Protein AF-A0A3C0NR07-F1 (afdb_monomer_lite)

Foldseek 3Di:
DADDDDPVLVPDPPSVLSQCQLLCWQLQNHFFDPVQVVVVVVCCPDPVVVVDPPDDDDPGSRNVVTDGDDRD

Radius of gyration: 13.88 Å; chains: 1; bounding box: 35×18×36 Å

Structure (mmCIF, N/CA/C/O backbone):
data_AF-A0A3C0NR07-F1
#
_entry.id   AF-A0A3C0NR07-F1
#
loop_
_atom_site.group_PDB
_atom_site.id
_atom_site.type_symbol
_atom_site.label_atom_id
_atom_site.label_alt_id
_atom_site.label_comp_id
_atom_site.label_asym_id
_atom_site.label_entity_id
_atom_site.label_seq_id
_atom_site.pdbx_PDB_ins_code
_atom_site.Cartn_x
_atom_site.Cartn_y
_atom_site.Cartn_z
_atom_site.occupancy
_atom_site.B_iso_or_equiv
_atom_site.auth_seq_id
_atom_site.auth_comp_id
_atom_site.auth_asym_id
_atom_site.auth_atom_id
_atom_site.pdbx_PDB_model_num
ATOM 1 N N . ALA A 1 1 ? -0.387 -3.972 -2.456 1.00 89.31 1 ALA A N 1
ATOM 2 C CA . ALA A 1 1 ? 0.118 -2.630 -2.805 1.00 89.31 1 ALA A CA 1
ATOM 3 C C . ALA A 1 1 ? 0.950 -2.719 -4.080 1.00 89.31 1 ALA A C 1
ATOM 5 O O . ALA A 1 1 ? 1.408 -3.813 -4.396 1.00 89.31 1 ALA A O 1
ATOM 6 N N . GLY A 1 2 ? 1.130 -1.607 -4.793 1.00 93.56 2 GLY A N 1
ATOM 7 C CA . GLY A 1 2 ? 2.042 -1.516 -5.938 1.00 93.56 2 GLY A CA 1
ATOM 8 C C . GLY A 1 2 ? 3.518 -1.604 -5.516 1.00 93.56 2 GLY A C 1
ATOM 9 O O . GLY A 1 2 ? 3.815 -1.585 -4.318 1.00 93.56 2 GLY A O 1
ATOM 10 N N . PRO A 1 3 ? 4.456 -1.718 -6.472 1.00 95.25 3 PRO A N 1
ATOM 11 C CA . PRO A 1 3 ? 5.878 -1.851 -6.173 1.00 95.25 3 PRO A CA 1
ATOM 12 C C . PRO A 1 3 ? 6.459 -0.580 -5.534 1.00 95.25 3 PRO A C 1
ATOM 14 O O . PRO A 1 3 ? 6.268 0.525 -6.036 1.00 95.25 3 PRO A O 1
ATOM 17 N N . ILE A 1 4 ? 7.210 -0.752 -4.441 1.00 96.56 4 ILE A N 1
ATOM 18 C CA . ILE A 1 4 ? 7.886 0.320 -3.691 1.00 96.56 4 ILE A CA 1
ATOM 19 C 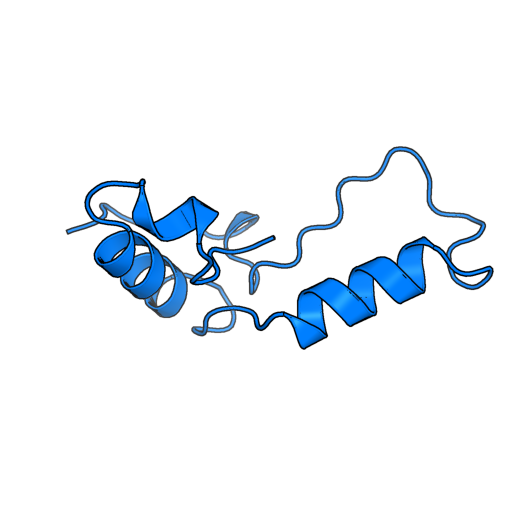C . ILE A 1 4 ? 9.346 -0.083 -3.451 1.00 96.56 4 ILE A C 1
ATOM 21 O O . ILE A 1 4 ? 9.621 -1.217 -3.047 1.00 96.56 4 ILE A O 1
ATOM 25 N N . LYS A 1 5 ? 10.295 0.844 -3.655 1.00 94.19 5 LYS A N 1
ATOM 26 C CA . LYS A 1 5 ? 11.716 0.619 -3.337 1.00 94.19 5 LYS A CA 1
ATOM 27 C C . LYS A 1 5 ? 11.908 0.496 -1.826 1.00 94.19 5 LYS A C 1
ATOM 29 O O . LYS A 1 5 ? 11.820 1.477 -1.097 1.00 94.19 5 LYS A O 1
ATOM 34 N N . THR A 1 6 ? 12.193 -0.717 -1.370 1.00 95.69 6 THR A N 1
ATOM 35 C CA . THR A 1 6 ? 12.494 -1.053 0.029 1.00 95.69 6 THR A CA 1
ATOM 36 C C . THR A 1 6 ? 13.780 -1.879 0.107 1.00 95.69 6 THR A C 1
ATOM 38 O O . THR A 1 6 ? 14.285 -2.342 -0.915 1.00 95.69 6 THR A O 1
ATOM 41 N N . LEU A 1 7 ? 14.293 -2.129 1.317 1.00 96.00 7 LEU A N 1
ATOM 42 C CA . LEU A 1 7 ? 15.408 -3.068 1.509 1.00 96.00 7 LEU A CA 1
ATOM 43 C C . LEU A 1 7 ? 15.060 -4.501 1.084 1.00 96.00 7 LEU A C 1
ATOM 45 O O . LEU A 1 7 ? 15.928 -5.214 0.607 1.00 96.00 7 LEU A O 1
ATOM 49 N N . ALA A 1 8 ? 13.804 -4.928 1.220 1.00 94.3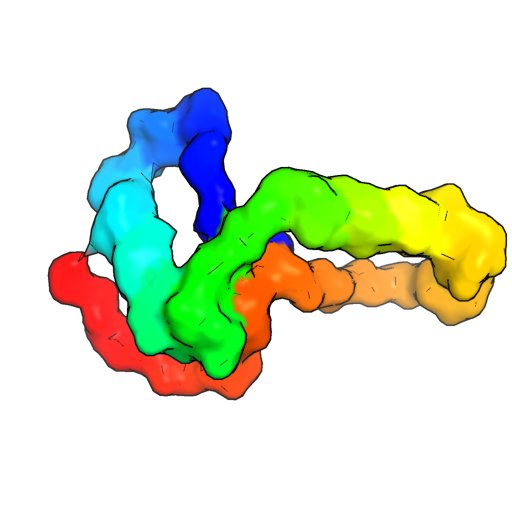8 8 ALA A N 1
ATOM 50 C CA . ALA A 1 8 ? 13.386 -6.241 0.729 1.00 94.38 8 ALA A CA 1
ATOM 51 C C . ALA A 1 8 ? 13.395 -6.296 -0.808 1.00 94.38 8 ALA A C 1
ATOM 53 O O . ALA A 1 8 ? 13.748 -7.314 -1.398 1.00 94.38 8 ALA A O 1
ATOM 54 N N . ALA A 1 9 ? 13.049 -5.182 -1.459 1.00 92.50 9 ALA A N 1
ATOM 55 C CA . ALA A 1 9 ? 13.019 -5.088 -2.912 1.00 92.50 9 ALA A CA 1
ATOM 56 C C . ALA A 1 9 ? 14.411 -5.137 -3.561 1.00 92.50 9 ALA A C 1
ATOM 58 O O . ALA A 1 9 ? 14.521 -5.559 -4.708 1.00 92.50 9 ALA A O 1
ATOM 59 N N . SER A 1 10 ? 15.479 -4.749 -2.853 1.00 90.75 10 SER A N 1
ATOM 60 C CA . SER A 1 10 ? 16.840 -4.750 -3.415 1.00 90.75 10 SER A CA 1
ATOM 61 C C . SER A 1 10 ? 17.377 -6.151 -3.728 1.00 90.75 10 SER A C 1
ATOM 63 O O . SER A 1 10 ? 18.325 -6.279 -4.498 1.00 90.75 10 SER A O 1
ATOM 65 N N . GLY A 1 11 ? 16.767 -7.198 -3.163 1.00 94.44 11 GLY A N 1
ATOM 66 C CA . GLY A 1 11 ? 17.087 -8.592 -3.472 1.00 94.44 11 GLY A CA 1
ATOM 67 C C . GLY A 1 11 ? 16.408 -9.137 -4.733 1.00 94.44 11 GLY A C 1
ATOM 68 O O . GLY A 1 11 ? 16.694 -10.265 -5.128 1.00 94.44 11 GLY A O 1
ATOM 69 N N . ILE A 1 12 ? 15.502 -8.377 -5.358 1.00 94.12 12 ILE A N 1
ATOM 70 C CA . ILE A 1 12 ? 14.761 -8.806 -6.548 1.00 94.12 12 ILE A CA 1
ATOM 71 C C . ILE A 1 12 ? 15.509 -8.322 -7.795 1.00 94.12 12 ILE A C 1
ATOM 73 O O . ILE A 1 12 ? 15.687 -7.120 -8.000 1.00 94.12 12 ILE A O 1
ATOM 77 N N . ALA A 1 13 ? 15.940 -9.260 -8.642 1.00 94.56 13 ALA A N 1
ATOM 78 C CA . ALA A 1 13 ? 16.555 -8.935 -9.926 1.00 94.56 13 ALA A CA 1
ATOM 79 C C . ALA A 1 13 ? 15.597 -8.097 -10.793 1.00 94.56 13 ALA A C 1
ATOM 81 O O . ALA A 1 13 ? 14.393 -8.346 -10.808 1.00 94.56 13 ALA A O 1
ATOM 82 N N . ASP A 1 14 ? 16.137 -7.102 -11.503 1.00 93.25 14 ASP A N 1
ATOM 83 C CA . ASP A 1 14 ? 15.383 -6.217 -12.402 1.00 93.25 14 ASP A CA 1
ATOM 84 C C . ASP A 1 14 ? 14.211 -5.444 -11.750 1.00 93.25 14 ASP A C 1
ATOM 86 O O . ASP A 1 14 ? 13.302 -4.973 -12.437 1.00 93.25 14 ASP A O 1
ATOM 90 N N . PHE A 1 15 ? 14.237 -5.226 -10.427 1.00 93.81 15 PHE A N 1
ATOM 91 C CA . PHE A 1 15 ? 13.171 -4.498 -9.720 1.00 93.81 15 PHE A CA 1
ATOM 92 C C . PHE A 1 15 ? 12.927 -3.077 -10.265 1.00 93.81 15 PHE A C 1
ATOM 94 O O . PHE A 1 15 ? 11.788 -2.610 -10.314 1.00 93.81 15 PHE A O 1
ATOM 101 N N . ASP A 1 16 ? 13.976 -2.397 -10.735 1.00 92.38 16 ASP A N 1
ATOM 102 C CA . ASP A 1 16 ? 13.850 -1.081 -11.370 1.00 92.38 16 ASP A CA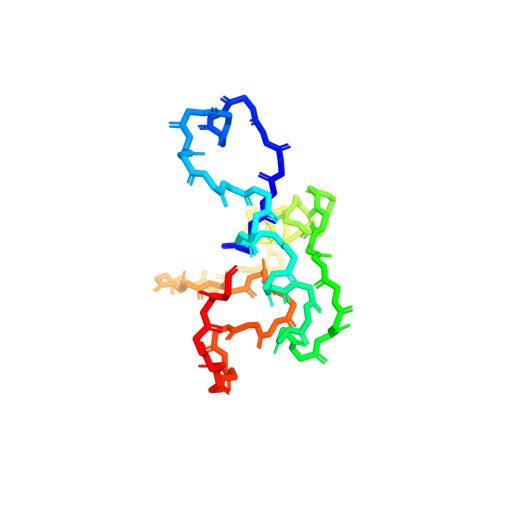 1
ATOM 103 C C . ASP A 1 16 ? 13.001 -1.123 -12.650 1.00 92.38 16 ASP A C 1
ATOM 105 O O . ASP A 1 16 ? 12.202 -0.211 -12.888 1.00 92.38 16 ASP A O 1
ATOM 109 N N . LYS A 1 17 ? 13.100 -2.201 -13.443 1.00 93.69 17 LYS A N 1
ATOM 110 C CA . LYS A 1 17 ? 12.255 -2.392 -14.631 1.00 93.69 17 LYS A CA 1
ATOM 111 C C . LYS A 1 17 ? 10.796 -2.579 -14.236 1.00 93.69 17 LYS A C 1
ATOM 113 O O . LYS A 1 17 ? 9.920 -1.976 -14.851 1.00 93.69 17 LYS A O 1
ATOM 118 N N . MET A 1 18 ? 10.538 -3.344 -13.175 1.00 92.12 18 MET A N 1
ATOM 119 C CA . MET A 1 18 ? 9.187 -3.561 -12.650 1.00 92.12 18 MET A CA 1
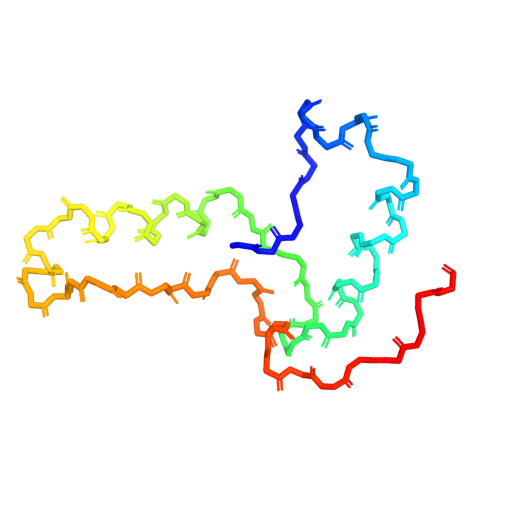ATOM 120 C C . MET A 1 18 ? 8.541 -2.256 -12.163 1.00 92.12 18 MET A C 1
ATOM 122 O O . MET A 1 18 ? 7.377 -1.997 -12.462 1.00 92.12 18 MET A O 1
ATOM 126 N N . ILE A 1 19 ? 9.299 -1.401 -11.472 1.00 94.25 19 ILE A N 1
ATOM 127 C CA . ILE A 1 19 ? 8.831 -0.073 -11.049 1.00 94.25 19 ILE A CA 1
ATOM 128 C C . ILE A 1 19 ? 8.510 0.829 -12.243 1.00 94.25 19 ILE A C 1
ATOM 130 O O .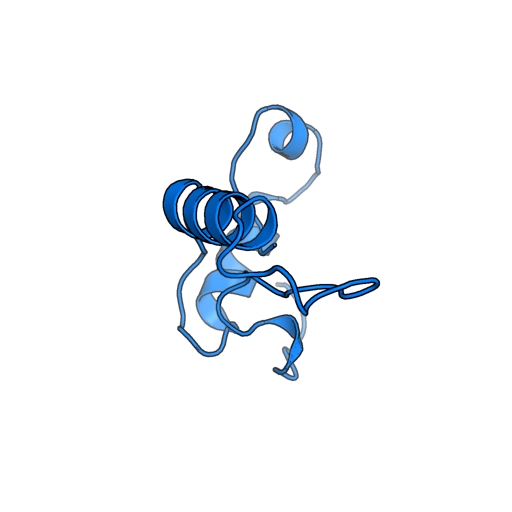 ILE A 1 19 ? 7.469 1.487 -12.247 1.00 94.25 19 ILE A O 1
ATOM 134 N N . GLY A 1 20 ? 9.368 0.842 -13.267 1.00 94.12 20 GLY A N 1
ATOM 135 C CA . GLY A 1 20 ? 9.121 1.626 -14.478 1.00 94.12 20 GLY A CA 1
ATOM 136 C C . GLY A 1 20 ? 7.941 1.087 -15.289 1.00 94.12 20 GLY A C 1
ATOM 137 O O . GLY A 1 20 ? 7.164 1.854 -15.854 1.00 94.12 20 GLY A O 1
ATOM 138 N N . PHE A 1 21 ? 7.770 -0.233 -15.333 1.00 93.88 21 PHE A N 1
ATOM 139 C CA . PHE A 1 21 ? 6.623 -0.865 -15.970 1.00 93.88 21 PHE A CA 1
ATOM 140 C C . PHE A 1 21 ? 5.316 -0.486 -15.273 1.00 93.88 21 PHE A C 1
ATOM 142 O O . PHE A 1 21 ? 4.373 -0.074 -15.949 1.00 93.88 21 PHE A O 1
ATOM 149 N N . ASN A 1 22 ? 5.274 -0.564 -13.940 1.00 94.44 22 ASN A N 1
ATOM 150 C CA . ASN A 1 22 ? 4.100 -0.184 -13.162 1.00 94.44 22 ASN A CA 1
ATOM 151 C C . ASN A 1 22 ? 3.757 1.301 -13.347 1.00 94.44 22 ASN A C 1
ATOM 153 O O . ASN A 1 22 ? 2.614 1.627 -13.643 1.00 94.44 22 ASN A O 1
ATOM 157 N N . GLU A 1 23 ? 4.746 2.194 -13.274 1.00 94.00 23 GLU A N 1
ATOM 158 C CA . GLU A 1 23 ? 4.560 3.626 -13.542 1.00 94.00 23 GLU A CA 1
ATOM 159 C C . GLU A 1 23 ? 3.927 3.885 -14.910 1.00 94.00 23 GLU A C 1
ATOM 161 O O . GLU A 1 23 ? 3.004 4.687 -15.031 1.00 94.00 23 GLU A O 1
ATOM 166 N N . ARG A 1 24 ? 4.384 3.169 -15.942 1.00 93.75 24 ARG A N 1
ATOM 167 C CA . ARG A 1 24 ? 3.849 3.331 -17.291 1.00 93.75 24 ARG A CA 1
ATOM 168 C C . ARG A 1 24 ? 2.449 2.771 -17.447 1.00 93.75 24 ARG A C 1
ATOM 170 O O . ARG A 1 24 ? 1.727 3.333 -18.254 1.00 93.75 24 ARG A O 1
ATOM 177 N N . HIS A 1 25 ? 2.059 1.704 -16.751 1.00 94.19 25 HIS A N 1
ATOM 178 C CA . HIS A 1 25 ? 0.837 0.948 -17.071 1.00 94.19 25 HIS A CA 1
ATOM 179 C C . HIS A 1 25 ? -0.273 1.025 -16.023 1.00 94.19 25 HIS A C 1
ATOM 181 O O . HIS A 1 25 ? -1.424 0.730 -16.354 1.00 94.19 25 HIS A O 1
ATOM 187 N N . ALA A 1 26 ? 0.031 1.447 -14.797 1.00 95.25 26 ALA A N 1
ATOM 188 C CA . ALA A 1 26 ? -0.983 1.713 -13.790 1.00 95.25 26 ALA A CA 1
ATOM 189 C C . ALA A 1 26 ? -1.960 2.785 -14.300 1.00 95.25 26 ALA A C 1
ATOM 191 O O . ALA A 1 26 ? -1.564 3.718 -15.005 1.00 95.25 26 ALA A O 1
ATOM 192 N N . ALA A 1 27 ? -3.240 2.681 -13.935 1.00 95.81 27 ALA A N 1
ATOM 193 C CA . ALA A 1 27 ? -4.264 3.637 -14.359 1.00 95.81 27 ALA A CA 1
ATOM 194 C C . ALA A 1 27 ? -3.896 5.088 -13.993 1.00 95.81 27 ALA A C 1
ATOM 196 O O . ALA A 1 27 ? -4.109 6.001 -14.791 1.00 95.81 27 ALA A O 1
ATOM 197 N N . LEU A 1 28 ? -3.273 5.289 -12.826 1.00 96.88 28 LEU A N 1
ATOM 198 C CA . LEU A 1 28 ? -2.799 6.597 -12.362 1.00 96.88 28 LEU A CA 1
ATOM 199 C C . LEU A 1 28 ? -1.471 7.056 -12.986 1.00 96.88 28 LEU A C 1
ATOM 201 O O . LEU A 1 28 ? -1.037 8.169 -12.700 1.00 96.88 28 LEU A O 1
ATOM 205 N N . ARG A 1 29 ? -0.823 6.226 -13.816 1.00 95.31 29 ARG A N 1
ATOM 206 C CA . ARG A 1 29 ? 0.460 6.508 -14.492 1.00 95.31 29 ARG A CA 1
ATOM 207 C C . ARG A 1 29 ? 1.569 6.992 -13.547 1.00 95.31 29 ARG A C 1
ATOM 209 O O . ARG A 1 29 ? 2.358 7.870 -13.885 1.00 95.31 29 ARG A O 1
ATOM 216 N N . ARG A 1 30 ? 1.584 6.441 -12.331 1.00 96.25 30 ARG A N 1
ATOM 217 C CA . ARG A 1 30 ? 2.596 6.676 -11.297 1.00 96.25 30 ARG A CA 1
ATOM 218 C C . ARG A 1 30 ? 2.659 5.497 -10.338 1.00 96.25 30 ARG A C 1
ATOM 220 O O . ARG A 1 30 ? 1.679 4.769 -10.179 1.00 96.25 30 ARG A O 1
ATOM 227 N N . ASN A 1 31 ? 3.791 5.352 -9.661 1.00 96.94 31 ASN A N 1
ATOM 228 C CA . ASN A 1 31 ? 3.904 4.435 -8.532 1.00 96.94 31 ASN A CA 1
ATOM 229 C C . ASN A 1 31 ? 3.222 5.007 -7.284 1.00 96.94 31 ASN A C 1
ATOM 231 O O . ASN A 1 31 ? 3.032 6.221 -7.151 1.00 96.94 31 ASN A O 1
ATOM 235 N N . VAL A 1 32 ? 2.851 4.107 -6.377 1.00 98.00 32 VAL A N 1
ATOM 236 C CA . VAL A 1 32 ? 2.316 4.477 -5.065 1.00 98.00 32 VAL A CA 1
ATOM 237 C C . VAL A 1 32 ? 3.436 4.861 -4.107 1.00 98.00 32 VAL A C 1
ATOM 239 O O . VAL A 1 32 ? 4.569 4.392 -4.244 1.00 98.00 32 VAL A O 1
ATOM 242 N N . THR A 1 33 ? 3.116 5.692 -3.121 1.00 97.88 33 THR A N 1
ATOM 243 C CA . THR A 1 33 ? 4.047 6.040 -2.039 1.00 97.88 33 THR A CA 1
ATOM 244 C C . THR A 1 33 ? 3.766 5.238 -0.767 1.00 97.88 33 THR A C 1
ATOM 246 O O . THR A 1 33 ? 2.710 4.617 -0.614 1.00 97.88 33 THR A O 1
ATOM 249 N N . ILE A 1 34 ? 4.716 5.247 0.175 1.00 98.19 34 ILE A N 1
ATOM 250 C CA . ILE A 1 34 ? 4.517 4.601 1.481 1.00 98.19 34 ILE A CA 1
ATOM 251 C C . ILE A 1 34 ? 3.434 5.308 2.302 1.00 98.19 34 ILE A C 1
ATOM 253 O O . ILE A 1 34 ? 2.751 4.656 3.084 1.00 98.19 34 ILE A O 1
ATOM 257 N N . GLU A 1 35 ? 3.231 6.611 2.098 1.00 98.56 35 GLU A N 1
ATOM 258 C CA . GLU A 1 35 ? 2.178 7.389 2.751 1.00 98.56 35 GLU A CA 1
ATOM 259 C C . GLU A 1 35 ? 0.794 6.949 2.272 1.00 98.56 35 GLU A C 1
ATOM 261 O O . GLU A 1 35 ? -0.117 6.814 3.081 1.00 98.56 35 GLU A O 1
ATOM 266 N N . GLU A 1 36 ? 0.622 6.665 0.979 1.00 98.44 36 GLU A N 1
ATOM 267 C CA . GLU A 1 36 ? -0.653 6.177 0.438 1.00 98.44 36 GLU A CA 1
ATOM 268 C C . GLU A 1 36 ? -1.006 4.792 0.988 1.00 98.44 36 GLU A C 1
ATOM 270 O O . GLU A 1 36 ? -2.139 4.557 1.414 1.00 98.44 36 GLU A O 1
ATOM 275 N N . VAL A 1 37 ? -0.019 3.892 1.045 1.00 98.44 37 VAL A N 1
ATOM 276 C CA . VAL A 1 37 ? -0.186 2.567 1.660 1.00 98.44 37 VAL A CA 1
ATOM 277 C C . VAL A 1 37 ? -0.449 2.693 3.162 1.00 98.44 37 VAL A C 1
ATOM 279 O O . VAL A 1 37 ? -1.346 2.032 3.685 1.00 98.44 37 VAL A O 1
ATOM 282 N N . GLY A 1 38 ? 0.292 3.560 3.853 1.00 98.56 38 GLY A N 1
ATOM 283 C CA . GLY A 1 38 ? 0.145 3.809 5.284 1.00 98.56 38 GLY A CA 1
ATOM 284 C C . GLY A 1 38 ? -1.223 4.384 5.643 1.00 98.56 38 GLY A C 1
ATOM 285 O O . GLY A 1 38 ? -1.852 3.907 6.581 1.00 98.56 38 GLY A O 1
ATOM 286 N N . ASN A 1 39 ? -1.729 5.341 4.864 1.00 98.81 39 ASN A N 1
ATOM 287 C CA . ASN A 1 39 ? -3.054 5.926 5.066 1.00 98.81 39 ASN A CA 1
ATOM 288 C C . ASN A 1 39 ? -4.170 4.895 4.862 1.00 98.81 39 ASN A C 1
ATOM 290 O O . ASN A 1 39 ? -5.097 4.832 5.668 1.00 98.81 39 ASN A O 1
ATOM 294 N N . ALA A 1 40 ? -4.073 4.056 3.825 1.00 98.69 40 ALA A N 1
ATOM 295 C CA . ALA A 1 40 ? -5.035 2.977 3.605 1.00 98.69 40 ALA A CA 1
ATOM 296 C C . ALA A 1 40 ? -5.009 1.948 4.747 1.00 98.69 40 ALA A C 1
ATOM 298 O O . ALA A 1 40 ? -6.062 1.538 5.231 1.00 98.69 40 ALA A O 1
ATOM 299 N N . ALA A 1 41 ? -3.817 1.574 5.222 1.00 98.56 41 ALA A N 1
ATOM 300 C CA . ALA A 1 41 ? -3.666 0.687 6.372 1.00 98.56 41 ALA A CA 1
ATOM 301 C C . ALA A 1 41 ? -4.241 1.312 7.655 1.00 98.56 41 ALA A C 1
ATOM 303 O O . ALA A 1 41 ? -4.974 0.650 8.383 1.00 98.56 41 ALA A O 1
ATOM 304 N N . ALA A 1 42 ? -3.966 2.594 7.909 1.00 98.75 42 ALA A N 1
ATOM 305 C CA . ALA A 1 42 ? -4.501 3.318 9.059 1.00 98.75 42 ALA A CA 1
ATOM 306 C C . ALA A 1 42 ? -6.035 3.379 9.029 1.00 98.75 42 ALA A C 1
ATOM 308 O O . ALA A 1 42 ? -6.671 3.135 10.051 1.00 98.75 42 ALA A O 1
ATOM 309 N N . PHE A 1 43 ? -6.632 3.635 7.860 1.00 98.81 43 PHE A N 1
ATOM 310 C CA . PHE A 1 43 ? -8.081 3.574 7.671 1.00 98.81 43 PHE A CA 1
ATOM 311 C C . PHE A 1 43 ? -8.638 2.182 8.002 1.00 98.81 43 PHE A C 1
ATOM 313 O O . PHE A 1 43 ? -9.556 2.084 8.816 1.00 98.81 43 PHE A O 1
ATOM 320 N N . LEU A 1 44 ? -8.059 1.119 7.432 1.00 98.62 44 LEU A N 1
ATOM 321 C CA . LEU A 1 44 ? -8.517 -0.263 7.637 1.00 98.62 44 LEU A CA 1
ATOM 322 C C . LEU A 1 44 ? -8.372 -0.744 9.089 1.00 98.62 44 LEU A C 1
ATOM 324 O O . LEU A 1 44 ? -9.143 -1.590 9.527 1.00 98.62 44 LEU A O 1
ATOM 328 N N . CYS A 1 45 ? -7.419 -0.193 9.841 1.00 98.62 45 CYS A N 1
ATOM 329 C CA . CYS A 1 45 ? -7.235 -0.480 11.264 1.00 98.62 45 CYS A CA 1
ATOM 330 C C . CYS A 1 45 ? -8.065 0.424 12.195 1.00 98.62 45 CYS A C 1
ATOM 332 O O . CYS A 1 45 ? -7.931 0.312 13.412 1.00 98.62 45 CYS A O 1
ATOM 334 N N . SER A 1 46 ? -8.875 1.341 11.659 1.00 98.69 46 SER A N 1
ATOM 335 C CA . SER A 1 46 ? -9.676 2.289 12.445 1.00 98.69 46 SER A CA 1
ATOM 336 C C . SER A 1 46 ? -11.154 1.902 12.510 1.00 98.69 46 SER A C 1
ATOM 338 O O . SER A 1 46 ? -11.655 1.162 11.664 1.00 98.69 46 SER A O 1
ATOM 340 N N . ASP A 1 47 ? -11.894 2.500 13.448 1.00 98.62 47 ASP A N 1
ATOM 341 C CA . ASP A 1 47 ? -13.350 2.320 13.570 1.00 98.62 47 ASP A CA 1
ATOM 342 C C . ASP A 1 47 ? -14.123 2.755 12.308 1.00 98.62 47 ASP A C 1
ATOM 344 O O . ASP A 1 47 ? -15.243 2.292 12.066 1.00 98.62 47 ASP A O 1
ATOM 348 N N . LEU A 1 48 ? -13.515 3.603 11.464 1.00 98.75 48 LEU A N 1
ATOM 349 C CA . LEU A 1 48 ? -14.081 4.023 10.177 1.00 98.75 48 LEU A CA 1
ATOM 350 C C . LEU A 1 48 ? -14.269 2.846 9.211 1.00 98.75 48 LEU A C 1
ATOM 352 O O . LEU A 1 48 ? -15.119 2.915 8.325 1.00 98.75 48 LEU A O 1
ATOM 356 N N . ALA A 1 49 ? -13.499 1.771 9.387 1.00 98.62 49 ALA A N 1
ATOM 357 C CA . ALA A 1 49 ? -13.568 0.557 8.585 1.00 98.62 49 ALA A CA 1
ATOM 358 C C . ALA A 1 49 ? -14.292 -0.597 9.305 1.00 98.62 49 ALA A C 1
ATOM 360 O O . ALA A 1 49 ? -14.173 -1.742 8.883 1.00 98.62 49 ALA A O 1
ATOM 361 N N . SER A 1 50 ? -15.079 -0.324 10.356 1.00 98.62 50 SER A N 1
ATOM 362 C CA . SER A 1 50 ? -15.747 -1.349 11.189 1.00 98.62 50 SER A CA 1
ATOM 363 C C . SER A 1 50 ? -16.624 -2.360 10.432 1.00 98.62 50 SER A C 1
ATOM 365 O O . SER A 1 50 ? -16.867 -3.455 10.936 1.00 98.62 50 SER A O 1
ATOM 367 N N . GLY A 1 51 ? -17.090 -2.024 9.226 1.00 98.62 51 GLY A N 1
ATOM 368 C CA . GLY A 1 51 ? -17.857 -2.924 8.357 1.00 98.62 51 GLY A CA 1
ATOM 369 C C . GLY A 1 51 ? -17.037 -3.702 7.320 1.00 98.62 51 GLY A C 1
ATOM 370 O O . GLY A 1 51 ? -17.622 -4.458 6.549 1.00 98.62 51 GLY A O 1
ATOM 371 N N . ILE A 1 52 ? -15.718 -3.508 7.250 1.00 98.62 52 ILE A N 1
ATOM 372 C CA . ILE A 1 52 ? -14.850 -4.088 6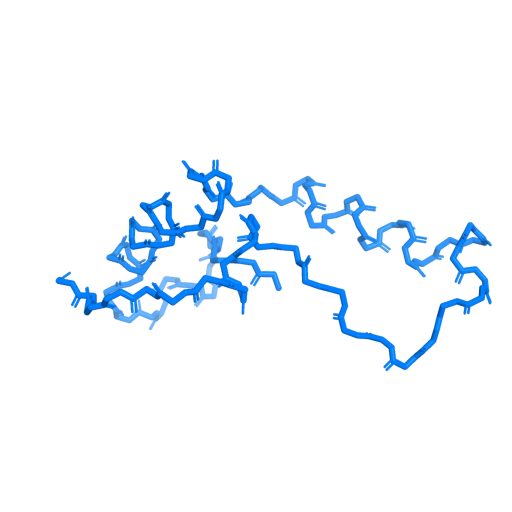.217 1.00 98.62 52 ILE A CA 1
ATOM 373 C C . ILE A 1 52 ? -14.048 -5.238 6.831 1.00 98.62 52 ILE A C 1
ATOM 375 O O . ILE A 1 52 ? -13.257 -5.041 7.748 1.00 98.62 52 ILE A O 1
ATOM 379 N N . THR A 1 53 ? -14.238 -6.455 6.321 1.00 98.38 53 THR A N 1
ATOM 380 C CA . THR A 1 53 ? -13.520 -7.651 6.786 1.00 98.38 53 THR A CA 1
ATOM 381 C C . THR A 1 53 ? -13.327 -8.654 5.652 1.00 98.38 53 THR A C 1
ATOM 383 O O . THR A 1 53 ? -14.111 -8.675 4.708 1.00 98.38 53 THR A O 1
ATOM 386 N N . GLY A 1 54 ? -12.276 -9.478 5.734 1.00 98.19 54 GLY A N 1
ATOM 387 C CA . GLY A 1 54 ? -11.953 -10.486 4.713 1.00 98.19 54 GLY A CA 1
ATOM 388 C C . GLY A 1 54 ? -11.560 -9.918 3.343 1.00 98.19 54 GLY A C 1
ATOM 389 O O . GLY A 1 54 ? -11.552 -10.659 2.365 1.00 98.19 54 GLY A O 1
ATOM 390 N N . GLU A 1 55 ? -11.248 -8.623 3.273 1.00 98.38 55 GLU A N 1
ATOM 391 C CA . GLU A 1 55 ? -11.048 -7.884 2.025 1.00 98.38 55 GLU A CA 1
ATOM 392 C C . GLU A 1 55 ? -9.563 -7.727 1.664 1.00 98.38 55 GLU A C 1
ATOM 394 O O . GLU A 1 55 ? -8.705 -7.596 2.542 1.00 98.38 55 GLU A O 1
ATOM 399 N N . ILE A 1 56 ? -9.263 -7.683 0.361 1.00 98.00 56 ILE A N 1
ATOM 400 C CA . ILE A 1 56 ? -7.932 -7.367 -0.170 1.00 98.00 56 ILE A CA 1
ATOM 401 C C . ILE A 1 56 ? -8.011 -6.021 -0.891 1.00 98.00 56 ILE A C 1
ATOM 403 O O . ILE A 1 56 ? -8.259 -5.934 -2.093 1.00 98.00 56 ILE A O 1
ATOM 407 N N . THR A 1 57 ? -7.730 -4.946 -0.158 1.00 98.06 57 THR A N 1
ATOM 408 C CA . THR A 1 57 ? -7.717 -3.597 -0.732 1.00 98.06 57 THR A CA 1
ATOM 409 C C . THR A 1 57 ? -6.443 -3.356 -1.544 1.00 98.06 57 THR A C 1
ATOM 411 O O . THR A 1 57 ? -5.330 -3.300 -1.010 1.00 98.06 57 THR A O 1
ATOM 414 N N . TYR A 1 58 ? -6.597 -3.161 -2.853 1.00 98.06 58 TYR A N 1
ATOM 415 C CA . TYR A 1 58 ? -5.493 -2.811 -3.745 1.00 98.06 58 TYR A CA 1
ATOM 416 C C . TYR A 1 58 ? -5.127 -1.327 -3.623 1.00 98.06 58 TYR A C 1
ATOM 418 O O . TYR A 1 58 ? -5.944 -0.441 -3.853 1.00 98.06 58 TYR A O 1
ATOM 426 N N . VAL A 1 59 ? -3.862 -1.068 -3.285 1.00 98.31 59 VAL A N 1
ATOM 427 C CA . VAL A 1 59 ? -3.252 0.271 -3.248 1.00 98.31 59 VAL A CA 1
ATOM 428 C C . VAL A 1 59 ? -2.050 0.262 -4.183 1.00 98.31 59 VAL A C 1
ATOM 430 O O . VAL A 1 59 ? -0.917 0.044 -3.756 1.00 98.31 59 VAL A O 1
ATOM 433 N N . ASP A 1 60 ? -2.298 0.358 -5.484 1.00 97.50 60 ASP A N 1
ATOM 434 C CA . ASP A 1 60 ? -1.295 0.093 -6.527 1.00 97.50 60 ASP A CA 1
ATOM 435 C C . ASP A 1 60 ? -1.383 1.035 -7.738 1.00 97.50 60 ASP A C 1
ATOM 437 O O . ASP A 1 60 ? -0.801 0.765 -8.786 1.00 97.50 60 ASP A O 1
ATOM 441 N N . GLY A 1 61 ? -2.115 2.143 -7.610 1.00 96.56 61 GLY A N 1
ATOM 442 C CA . GLY A 1 61 ? -2.352 3.061 -8.723 1.00 96.56 61 GLY A CA 1
ATOM 443 C C . GLY A 1 61 ? -3.293 2.501 -9.794 1.00 96.56 61 GLY A C 1
ATOM 444 O O . GLY A 1 61 ? -3.330 3.033 -10.904 1.00 96.56 61 GLY A O 1
ATOM 445 N N . GLY A 1 62 ? -4.050 1.447 -9.472 1.00 96.38 62 GLY A N 1
ATOM 446 C CA . GLY A 1 62 ? -4.981 0.781 -10.375 1.00 96.38 62 GLY A CA 1
ATOM 447 C C . GLY A 1 62 ? -4.292 -0.170 -11.347 1.00 96.38 62 GLY A C 1
ATOM 448 O O . GLY A 1 62 ? -4.812 -0.386 -12.433 1.00 96.38 62 GLY A O 1
ATOM 449 N N . MET A 1 63 ? -3.108 -0.688 -11.011 1.00 95.31 63 MET A N 1
ATOM 450 C CA . MET A 1 63 ? -2.402 -1.660 -11.851 1.00 95.31 63 MET A CA 1
ATOM 451 C C . MET A 1 63 ? -3.155 -2.995 -11.935 1.00 95.31 63 MET A C 1
ATOM 453 O O . MET A 1 63 ? -3.223 -3.602 -12.998 1.00 95.31 63 MET A O 1
ATOM 457 N N . ASN A 1 64 ? -3.767 -3.446 -10.838 1.00 95.12 64 ASN A N 1
ATOM 458 C CA . ASN A 1 64 ? -4.527 -4.699 -10.781 1.00 95.12 64 ASN A CA 1
ATOM 459 C C . ASN A 1 64 ? -5.695 -4.803 -11.780 1.00 95.12 64 ASN A C 1
ATOM 461 O O . ASN A 1 64 ? -6.123 -5.912 -12.091 1.00 95.12 64 ASN A O 1
ATOM 465 N N . ILE A 1 65 ? -6.229 -3.673 -12.249 1.00 95.38 65 ILE A N 1
ATOM 466 C CA . ILE A 1 65 ? -7.367 -3.616 -13.176 1.00 95.38 65 ILE A CA 1
ATOM 467 C C . ILE A 1 65 ? -6.962 -3.288 -14.617 1.00 95.38 65 ILE A C 1
ATOM 469 O O . ILE A 1 65 ? -7.834 -3.189 -15.482 1.00 95.38 65 ILE A O 1
ATOM 473 N N . THR A 1 66 ? -5.673 -3.089 -14.904 1.00 91.25 66 THR A N 1
ATOM 474 C CA . THR A 1 66 ? -5.205 -2.854 -16.274 1.00 91.25 66 THR A CA 1
ATOM 475 C C . THR A 1 66 ? -4.711 -4.146 -16.920 1.00 91.25 66 THR A C 1
ATOM 477 O O . THR A 1 66 ? -4.183 -5.044 -16.270 1.00 91.25 66 THR A O 1
ATOM 480 N N . ALA A 1 67 ? -4.873 -4.248 -18.242 1.00 76.19 67 ALA A N 1
ATOM 481 C CA . ALA A 1 67 ? -4.163 -5.233 -19.048 1.00 76.19 67 ALA A CA 1
ATOM 482 C C . ALA A 1 67 ? -2.863 -4.582 -19.536 1.00 76.19 67 ALA A C 1
ATOM 484 O O . ALA A 1 67 ? -2.892 -3.711 -20.407 1.00 76.19 67 ALA A O 1
ATOM 485 N N . ALA A 1 68 ? -1.733 -4.952 -18.939 1.00 72.25 68 ALA A N 1
ATOM 486 C CA . ALA A 1 68 ? -0.427 -4.419 -19.310 1.00 72.25 68 ALA A CA 1
ATOM 487 C C . ALA A 1 68 ? 0.345 -5.408 -20.202 1.00 72.25 68 ALA A C 1
ATOM 489 O O . ALA A 1 68 ? 0.169 -6.621 -20.089 1.00 72.25 68 ALA A O 1
ATOM 490 N N . GLY A 1 69 ? 1.153 -4.872 -21.124 1.00 68.25 69 GLY A N 1
ATOM 491 C CA . GLY A 1 69 ? 1.951 -5.644 -22.085 1.00 68.25 69 GLY A CA 1
ATOM 492 C C . GLY A 1 69 ? 3.171 -6.324 -21.455 1.00 68.25 69 GLY A C 1
ATOM 493 O O . GLY A 1 69 ? 3.234 -6.519 -20.245 1.00 68.25 69 GLY A O 1
ATOM 494 N N . GLN A 1 70 ? 4.160 -6.699 -22.267 1.00 67.62 70 GLN A N 1
ATOM 495 C CA . GLN A 1 70 ? 5.398 -7.291 -21.750 1.00 67.62 70 GLN A CA 1
ATOM 496 C C . GLN A 1 70 ? 6.259 -6.253 -21.012 1.00 67.62 70 GLN A C 1
ATOM 498 O O . GLN A 1 70 ? 6.280 -5.073 -21.360 1.00 67.62 70 GLN A O 1
ATOM 503 N N . ILE A 1 71 ? 6.944 -6.713 -19.962 1.00 67.81 71 ILE A N 1
ATOM 504 C CA . ILE A 1 71 ? 7.987 -5.953 -19.271 1.00 67.81 71 ILE A CA 1
ATOM 505 C C . ILE A 1 71 ? 9.244 -6.047 -20.146 1.00 67.81 71 ILE A C 1
ATOM 507 O O . ILE A 1 71 ? 9.793 -7.140 -20.277 1.00 67.81 71 ILE A O 1
ATOM 511 N N . ASP A 1 72 ? 9.657 -4.933 -20.753 1.00 62.66 72 ASP A N 1
ATOM 512 C CA . ASP A 1 72 ? 10.921 -4.818 -21.505 1.00 62.66 72 ASP A CA 1
ATOM 513 C C . ASP A 1 72 ? 12.154 -4.832 -20.573 1.00 62.66 72 ASP A C 1
ATOM 515 O O . ASP A 1 72 ? 12.113 -4.136 -19.527 1.00 62.66 72 ASP A O 1
#

Secondary structure (DSSP, 8-state):
------TTGGGSTTHHHHHHHHHHHSTTSSPPPHHHHHHHHHHHTSGGGTT--S-----STTGGGS------

Sequence (72 aa):
AGPIKTLAASGIADFDKMIGFNERHAALRRNVTIEEVGNAAAFLCSDLASGITGEITYVDGGMNITAAGQID

pLDDT: mean 93.9, std 7.9, range [62.66, 98.81]

=== Feature glossary ===
Legend for the data blocks above and below:

— What the protein is —

The amino-acid sequence is the protein's primary structure: the linear order of residues from the N-terminus to the C-terminus, written in one-letter code. Everything else here — the 3D coordinates, the secondary structure, the domain annotations — is ultimately a consequence of this string.

Functional annotations link the protein to curated databases. InterPro entries identify conserved domains and families by matching the sequence against member-database signatures (Pfam, PROSITE, CDD, …). Gene Ontology (GO) terms describe molecular function, biological process, and cellular component in a controlled vocabulary. CATH places the structure in a hierarchical fold classification (Class/Architecture/Topology/Homologous-superfamily). The organism is the source species.

— Where its atoms are —

Atomic coordinates in PDBx/mmCIF format — the same representation the Protein Data Bank distributes. Each line of the _atom_site loop places one backbone atom in Cartesian space (units: ångströms, origin: arbitrary).

The six renders are orthographic views along the three Cartesian axes in both directions. Representation (cartoon, sticks, or surface) and color scheme (sequence-rainbow or by-chain) vary across proteins so the training set covers all the common visualization conventions.

— Local backbone conformation —

Eight-state secondary structure (DSSP): H is the canonical α-helix, G the tighter 3₁₀-helix, I the wider π-helix; E/B are β-structure, T and S are turns and bends, and '-' is everything else. DSSP derives these from the pattern of main-chain N–H···O=C hydrogen bonds, not from the sequence.

Three-state secondary structure (P-SEA) collapses the eight DSSP classes into helix (a), strand (b), and coil (c). P-SEA assigns these from Cα geometry alone — distances and angles — without requiring backbone oxygens, so it works on any Cα trace.

φ (phi) and ψ (psi) are the two rotatable backbone dihedrals per residue: φ is the C(i-1)–N–Cα–C torsion, ψ is the N–Cα–C–N(i+1) torsion, both in degrees on (−180°, 180°]. α-helical residues cluster near (−60°, −45°); β-strand residues near (−120°, +130°). A Ramachandran plot is simply a scatter of (φ, ψ) for every residue.

— Global shape and packing —

The geometric summary reports three shape descriptors. Rg (radius of gyration) measures how spread out the Cα atoms are about their centre of mass; compact globular proteins have small Rg, elongated or unfolded ones large. Cα contacts (<8 Å, |i−j|>4) count long-range residue pairs in spatial proximity — high for tightly packed folds, near zero for rods or random coil. The bounding-box extents give the protein's footprint along x, y, z in Å.

SASA measures how much of the protein is reachable by solvent. It is computed by rolling a water-sized probe over the atomic surface and summing the exposed area (Å²). Per-residue SASA distinguishes core (buried, low SASA) from surface (exposed, high SASA) residues; total SASA is a whole-molecule size measure.

Plot images: a contact map (which residues are close in 3D, as an N×N binary image), a Ramachandran scatter (backbone torsion angles, revealing secondary-structure composition at a glance), and — for AlphaFold structures — a PAE heatmap (pairwise prediction confidence).

— Structural neighborhood —

A 3Di character summarizes, for each residue, the relative orientation of the Cα frame of its nearest spatial neighbor. Because it encodes fold topology rather than chemistry, 3Di alignments detect remote structural similarity that sequence alignment misses.

The Foldseek neighbor list gives the closest experimentally determined structures in the PDB, ranked by structural alignment. TM-score near 1 means near-identical fold; near 0.3 means only rough topology match. This is how one finds what a novel AlphaFold prediction most resembles in the solved-structure universe.

— Confidence and disorder —

For AlphaFold models, the B-factor field carries pLDDT — the model's own estimate of local accuracy on a 0–100 scale. Regions with pLDDT<50 should be treated as essentially unmodeled; they often correspond to intrinsically disordered segments.

Crystallographic B-factors measure how much each atom's electron density is smeared out, in Å². They rise in mobile loops and surface residues and fall in the buried interior. In AlphaFold models this column is repurposed to hold pLDDT instead.

Predicted Aligned Error (PAE) is an AlphaFold confidence matrix: entry (i, j) is the expected error in the position of residue j, in ångströms, when the prediction is superimposed on the true structure at residue i. Low PAE within a block of residues means that block is internally rigid and well-predicted; high PAE between two blocks means their relative placement is uncertain even if each block individually is confident.